Protein AF-A0A967HJX0-F1 (afdb_monomer_lite)

pLDDT: mean 85.13, std 12.19, range [35.5, 96.75]

Structure (mmCIF, N/CA/C/O backbone):
data_AF-A0A967HJX0-F1
#
_entry.id   AF-A0A967HJX0-F1
#
loop_
_atom_site.group_PDB
_atom_site.id
_atom_site.type_symbol
_atom_site.label_atom_id
_atom_site.label_alt_id
_atom_site.label_comp_id
_atom_site.label_asym_id
_atom_site.label_entity_id
_atom_site.label_seq_id
_atom_site.pdbx_PDB_ins_code
_atom_site.Cartn_x
_atom_site.Cartn_y
_atom_site.Cartn_z
_atom_site.occupancy
_atom_site.B_iso_or_equiv
_atom_site.auth_seq_id
_atom_site.auth_comp_id
_atom_site.auth_asym_id
_atom_site.auth_atom_id
_atom_site.pdbx_PDB_model_num
ATOM 1 N N . GLY A 1 1 ? 16.296 11.466 -28.458 1.00 35.50 1 GLY A N 1
ATOM 2 C CA . GLY A 1 1 ? 16.431 11.699 -27.010 1.00 35.50 1 GLY A CA 1
ATOM 3 C C . GLY A 1 1 ? 15.286 10.998 -26.325 1.00 35.50 1 GLY A C 1
ATOM 4 O O . GLY A 1 1 ? 14.158 11.209 -26.748 1.00 35.50 1 GLY A O 1
ATOM 5 N N . TYR A 1 2 ? 15.564 10.118 -25.364 1.00 41.09 2 TYR A N 1
ATOM 6 C CA . TYR A 1 2 ? 14.515 9.464 -24.582 1.00 41.09 2 TYR A CA 1
ATOM 7 C C . TYR A 1 2 ? 13.893 10.507 -23.655 1.00 41.09 2 TYR A C 1
ATOM 9 O O . TYR A 1 2 ? 14.570 11.042 -22.780 1.00 41.09 2 TYR A O 1
ATOM 17 N N . ALA A 1 3 ? 12.630 10.850 -23.897 1.00 43.56 3 ALA A N 1
ATOM 18 C CA . ALA A 1 3 ? 11.874 11.698 -22.994 1.00 43.56 3 ALA A CA 1
ATOM 19 C C . ALA A 1 3 ? 11.631 10.905 -21.705 1.00 43.56 3 ALA A C 1
ATOM 21 O O . ALA A 1 3 ? 10.819 9.982 -21.676 1.00 43.56 3 ALA A O 1
ATOM 22 N N . VAL A 1 4 ? 12.369 11.244 -20.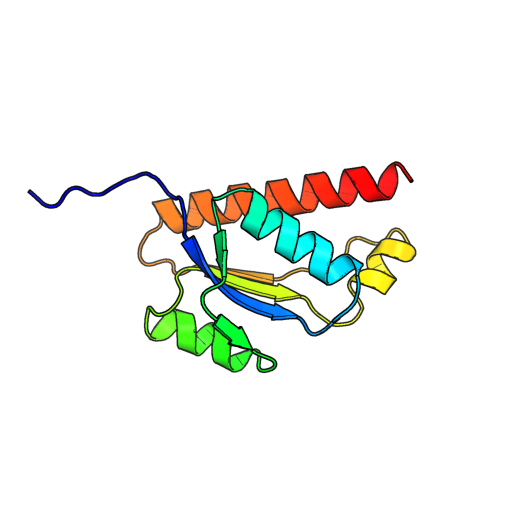649 1.00 47.16 4 VAL A N 1
ATOM 23 C CA . VAL A 1 4 ? 12.024 10.840 -19.287 1.00 47.16 4 VAL A CA 1
ATOM 24 C C . VAL A 1 4 ? 10.768 11.629 -18.949 1.00 47.16 4 VAL A C 1
ATOM 26 O O . VAL A 1 4 ? 10.840 12.807 -18.612 1.00 47.16 4 VAL A O 1
ATOM 29 N N . ASN A 1 5 ? 9.605 11.014 -19.147 1.00 45.53 5 ASN A N 1
ATOM 30 C CA . ASN A 1 5 ? 8.343 11.597 -18.728 1.00 45.53 5 ASN A CA 1
ATOM 31 C C . ASN A 1 5 ? 8.349 11.578 -17.191 1.00 45.53 5 ASN A C 1
ATOM 33 O O . ASN A 1 5 ? 8.015 10.574 -16.572 1.00 45.53 5 ASN A O 1
ATOM 37 N N . THR A 1 6 ? 8.827 12.659 -16.573 1.00 53.28 6 THR A N 1
ATOM 38 C CA . THR A 1 6 ? 8.956 12.852 -15.115 1.00 53.28 6 THR A CA 1
ATOM 39 C C . THR A 1 6 ? 7.615 13.052 -14.409 1.00 53.28 6 THR A C 1
ATOM 41 O O . THR A 1 6 ? 7.569 13.365 -13.221 1.00 53.28 6 THR A O 1
ATOM 44 N N . ASP A 1 7 ? 6.514 12.843 -15.121 1.00 56.84 7 ASP A N 1
ATOM 45 C CA . ASP A 1 7 ? 5.180 12.806 -14.561 1.00 56.84 7 ASP A CA 1
ATOM 46 C C . ASP A 1 7 ? 4.956 11.428 -13.925 1.00 56.84 7 ASP A C 1
ATOM 48 O O . ASP A 1 7 ? 4.608 10.457 -14.600 1.00 56.84 7 ASP A O 1
ATOM 52 N N . VAL A 1 8 ? 5.210 11.329 -12.615 1.00 65.38 8 VAL A N 1
ATOM 53 C CA . VAL A 1 8 ? 4.915 10.135 -11.808 1.00 65.38 8 VAL A CA 1
ATOM 54 C C . VAL A 1 8 ? 3.399 10.045 -11.635 1.00 65.38 8 VAL A C 1
ATOM 56 O O . VAL A 1 8 ? 2.853 10.352 -10.586 1.00 65.38 8 VAL A O 1
ATOM 59 N N . ARG A 1 9 ? 2.700 9.695 -12.709 1.00 72.31 9 ARG A N 1
ATOM 60 C CA . ARG A 1 9 ? 1.264 9.413 -12.756 1.00 72.31 9 ARG A CA 1
ATOM 61 C C . ARG A 1 9 ? 1.086 8.011 -13.322 1.00 72.31 9 ARG A C 1
ATOM 63 O O . ARG A 1 9 ? 1.891 7.574 -14.142 1.00 72.31 9 ARG A O 1
ATOM 70 N N . ASN A 1 10 ? 0.019 7.320 -12.933 1.00 81.75 10 ASN A N 1
ATOM 71 C CA . ASN A 1 10 ? -0.252 5.941 -13.361 1.00 81.75 10 ASN A CA 1
ATOM 72 C C . ASN A 1 10 ? 0.842 4.922 -12.983 1.00 81.75 10 ASN A C 1
ATOM 74 O O . ASN A 1 10 ? 1.135 4.013 -13.765 1.00 81.75 10 ASN A O 1
ATOM 78 N N . VAL A 1 11 ? 1.431 5.046 -11.792 1.00 88.31 11 VAL A N 1
ATOM 79 C CA . VAL A 1 11 ? 2.363 4.058 -11.237 1.00 88.31 11 VAL A CA 1
ATOM 80 C C . VAL A 1 11 ? 1.678 2.693 -11.224 1.00 88.31 11 VAL A C 1
ATOM 82 O O . VAL A 1 11 ? 0.667 2.496 -10.544 1.00 88.31 11 VAL A O 1
ATOM 85 N N . ALA A 1 12 ? 2.205 1.757 -12.015 1.00 92.12 12 ALA A N 1
ATOM 86 C CA . ALA A 1 12 ? 1.704 0.392 -12.071 1.00 92.12 12 ALA A CA 1
ATOM 87 C C . ALA A 1 12 ? 1.842 -0.239 -10.683 1.00 92.12 12 ALA A C 1
ATOM 89 O O . ALA A 1 12 ? 2.943 -0.303 -10.139 1.00 92.12 12 ALA A O 1
ATOM 90 N N . THR A 1 13 ? 0.717 -0.626 -10.091 1.00 94.06 13 THR A N 1
ATOM 91 C CA . THR A 1 13 ? 0.639 -1.054 -8.695 1.00 94.06 13 THR A CA 1
ATOM 92 C C . THR A 1 13 ? 0.076 -2.466 -8.604 1.00 94.06 13 THR A C 1
ATOM 94 O O . THR A 1 13 ? -1.003 -2.733 -9.139 1.00 94.06 13 THR A O 1
ATOM 97 N N . ALA A 1 14 ? 0.788 -3.369 -7.938 1.00 96.31 14 ALA A N 1
ATOM 98 C CA . ALA A 1 14 ? 0.254 -4.659 -7.517 1.00 96.31 14 ALA A CA 1
ATOM 99 C C . ALA A 1 14 ? -0.449 -4.509 -6.160 1.00 96.31 14 ALA A C 1
ATOM 101 O O . ALA A 1 14 ? -0.014 -3.724 -5.322 1.00 96.31 14 ALA A O 1
ATOM 102 N N . LEU A 1 15 ? -1.547 -5.224 -5.944 1.00 96.56 15 LEU A N 1
ATOM 103 C CA . LEU A 1 15 ? -2.358 -5.114 -4.734 1.00 96.56 15 LEU A CA 1
ATOM 104 C C . LEU A 1 15 ? -2.653 -6.494 -4.151 1.00 96.56 15 LEU A C 1
ATOM 106 O O . LEU A 1 15 ? -3.152 -7.365 -4.863 1.00 96.56 15 LEU A O 1
ATOM 110 N N . VAL A 1 16 ? -2.430 -6.638 -2.847 1.00 96.75 16 VAL A N 1
ATOM 111 C CA . VAL A 1 16 ? -2.972 -7.726 -2.026 1.00 96.75 16 VAL A CA 1
ATOM 112 C C . VAL A 1 16 ? -3.795 -7.112 -0.903 1.00 96.75 16 VAL A C 1
ATOM 114 O O . VAL A 1 16 ? -3.288 -6.313 -0.115 1.00 96.75 16 VAL A O 1
ATOM 117 N N . ASP A 1 17 ? -5.068 -7.489 -0.834 1.00 95.50 17 ASP A N 1
ATOM 118 C CA . ASP A 1 17 ? -5.986 -7.089 0.232 1.00 95.50 17 ASP A CA 1
A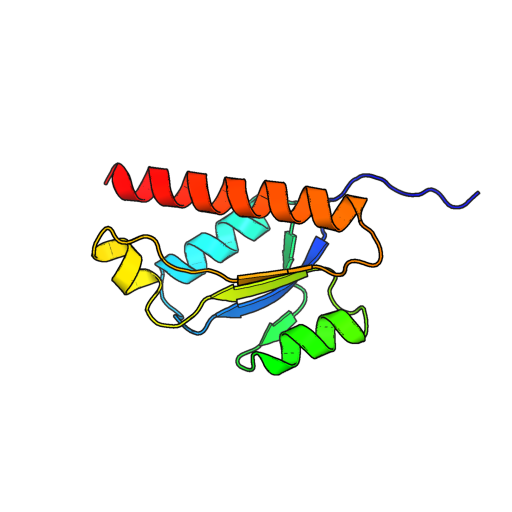TOM 119 C C . ASP A 1 17 ? -6.439 -8.330 1.008 1.00 95.50 17 ASP A C 1
ATOM 121 O O . ASP A 1 17 ? -7.295 -9.092 0.553 1.00 95.50 17 ASP A O 1
ATOM 125 N N . HIS A 1 18 ? -5.836 -8.543 2.179 1.00 94.38 18 HIS A N 1
ATOM 126 C CA . HIS A 1 18 ? -6.207 -9.630 3.084 1.00 94.38 18 HIS A CA 1
ATOM 127 C C . HIS A 1 18 ? -7.353 -9.270 4.027 1.00 94.38 18 HIS A C 1
ATOM 129 O O . HIS A 1 18 ? -7.957 -10.178 4.597 1.00 94.38 18 HIS A O 1
ATOM 135 N N . ASP A 1 19 ? -7.652 -7.985 4.209 1.00 93.88 19 ASP A N 1
ATOM 136 C CA . ASP A 1 19 ? -8.736 -7.545 5.085 1.00 93.88 19 ASP A CA 1
ATOM 137 C C . ASP A 1 19 ? -10.093 -7.746 4.401 1.00 93.88 19 ASP A C 1
ATOM 139 O O . ASP A 1 19 ? -11.032 -8.260 5.006 1.00 93.88 19 ASP A O 1
ATOM 143 N N . ARG A 1 20 ? -10.165 -7.438 3.097 1.00 91.69 20 ARG A N 1
ATOM 144 C CA . ARG A 1 20 ? -11.345 -7.624 2.229 1.00 91.69 20 ARG A CA 1
ATOM 145 C C . ARG A 1 20 ? -12.620 -6.948 2.751 1.00 91.69 20 ARG A C 1
ATOM 147 O O . ARG A 1 20 ? -13.730 -7.368 2.396 1.00 91.69 20 ARG A O 1
ATOM 154 N N . THR A 1 21 ? -12.468 -5.897 3.544 1.00 93.50 21 THR A N 1
ATOM 155 C CA . THR A 1 21 ? -13.539 -5.119 4.172 1.00 93.50 21 THR A CA 1
ATOM 156 C C . THR A 1 21 ? -13.970 -3.945 3.291 1.00 93.50 21 THR A C 1
ATOM 158 O O . THR A 1 21 ? -13.523 -3.798 2.151 1.00 93.50 21 THR A O 1
ATOM 161 N N . VAL A 1 22 ? -14.909 -3.127 3.772 1.00 91.50 22 VAL A N 1
ATOM 162 C CA . VAL A 1 22 ? -15.286 -1.887 3.074 1.00 91.50 22 VAL A CA 1
ATOM 163 C C . VAL A 1 22 ? -14.174 -0.854 3.240 1.00 91.50 22 VAL A C 1
ATOM 165 O O . VAL A 1 22 ? -13.807 -0.182 2.281 1.00 91.50 22 VAL A O 1
ATOM 168 N N . GLU A 1 23 ? -13.578 -0.798 4.424 1.00 90.88 23 GLU A N 1
ATOM 169 C CA . GLU A 1 23 ? -12.510 0.113 4.812 1.00 90.88 23 GLU A CA 1
ATOM 170 C C . GLU A 1 23 ? -11.244 -0.131 3.979 1.00 90.88 23 GLU A C 1
ATOM 172 O O . GLU A 1 23 ? -10.645 0.820 3.470 1.00 90.88 23 GLU A O 1
ATOM 177 N N . SER A 1 24 ? -10.854 -1.396 3.768 1.00 92.19 24 SER A N 1
ATOM 178 C CA . SER A 1 24 ? -9.708 -1.729 2.910 1.00 92.19 24 SER A CA 1
ATOM 179 C C . SER A 1 24 ? -9.943 -1.323 1.454 1.00 92.19 24 SER A C 1
ATOM 181 O O . SER A 1 24 ? -9.035 -0.823 0.786 1.00 92.19 24 SER A O 1
ATOM 183 N N . ARG A 1 25 ? -11.178 -1.467 0.960 1.00 92.44 25 ARG A N 1
ATOM 184 C CA . ARG A 1 25 ? -11.562 -1.039 -0.392 1.00 92.44 25 ARG A CA 1
ATOM 185 C C . ARG A 1 25 ? -11.563 0.476 -0.531 1.00 92.44 25 ARG A C 1
ATOM 187 O O . ARG A 1 25 ? -11.060 0.966 -1.535 1.00 92.44 25 ARG A O 1
ATOM 194 N N . GLU A 1 26 ? -12.040 1.214 0.471 1.00 91.12 26 GLU A N 1
ATOM 195 C CA . GLU A 1 26 ? -11.977 2.681 0.471 1.00 91.12 26 GLU A CA 1
ATOM 196 C C . GLU A 1 26 ? -10.531 3.187 0.378 1.00 91.12 26 GLU A C 1
ATOM 198 O O . GLU A 1 26 ? -10.258 4.138 -0.358 1.00 91.12 26 GLU A O 1
ATOM 203 N N . LEU A 1 27 ? -9.586 2.529 1.062 1.00 89.56 27 LEU A N 1
ATOM 204 C CA . LEU A 1 27 ? -8.162 2.841 0.926 1.00 89.56 27 LEU A CA 1
ATOM 205 C C . LEU A 1 27 ? -7.679 2.628 -0.516 1.00 89.56 27 LEU A C 1
ATOM 207 O O . LEU A 1 27 ? -7.041 3.509 -1.094 1.00 89.56 27 LEU A O 1
ATOM 211 N N . VAL A 1 28 ? -7.998 1.483 -1.121 1.00 92.00 28 VAL A N 1
ATOM 212 C CA . VAL A 1 28 ? -7.626 1.175 -2.514 1.00 92.00 28 VAL A CA 1
ATOM 213 C C . VAL A 1 28 ? -8.241 2.179 -3.494 1.00 92.00 28 VAL A C 1
ATOM 215 O O . VAL A 1 28 ? -7.574 2.636 -4.430 1.00 92.00 28 VAL A O 1
ATOM 218 N N . ASP A 1 29 ? -9.494 2.558 -3.273 1.00 91.69 29 ASP A N 1
ATOM 219 C CA . ASP A 1 29 ? -10.194 3.542 -4.089 1.00 91.69 29 ASP A CA 1
ATOM 220 C C . ASP A 1 29 ? -9.548 4.924 -3.954 1.00 91.69 29 ASP A C 1
ATOM 222 O O . ASP A 1 29 ? -9.315 5.580 -4.965 1.00 91.69 29 ASP A O 1
ATOM 226 N N . ALA A 1 30 ? -9.137 5.339 -2.752 1.00 89.06 30 ALA A N 1
ATOM 227 C CA . ALA A 1 30 ? -8.387 6.581 -2.557 1.00 89.06 30 ALA A CA 1
ATOM 228 C C . ALA A 1 30 ? -7.040 6.570 -3.309 1.00 89.06 30 ALA A C 1
ATOM 230 O O . ALA A 1 30 ? -6.674 7.559 -3.953 1.00 89.06 30 ALA A O 1
ATOM 231 N N . PHE A 1 31 ? -6.330 5.435 -3.304 1.00 87.81 31 PHE A N 1
ATOM 232 C CA . PHE A 1 31 ? -5.098 5.261 -4.081 1.00 87.81 31 PHE A CA 1
ATOM 233 C C . PHE A 1 31 ? -5.334 5.422 -5.585 1.00 87.81 31 PHE A C 1
ATOM 235 O O . PHE A 1 31 ? -4.597 6.156 -6.248 1.00 87.81 31 PHE A O 1
ATOM 242 N N . THR A 1 32 ? -6.367 4.782 -6.129 1.00 87.94 32 THR A N 1
ATOM 243 C CA . THR A 1 32 ? -6.646 4.819 -7.574 1.00 87.94 32 THR A CA 1
ATOM 244 C C . THR A 1 32 ? -7.285 6.131 -8.038 1.00 87.94 32 THR A C 1
ATOM 246 O O . THR A 1 32 ? -6.913 6.650 -9.091 1.00 87.94 32 THR A O 1
ATOM 249 N N . ALA A 1 33 ? -8.173 6.726 -7.238 1.00 86.88 33 ALA A N 1
ATOM 250 C CA . ALA A 1 33 ? -8.832 7.999 -7.535 1.00 86.88 33 ALA A CA 1
ATOM 251 C C . ALA A 1 33 ? -7.849 9.176 -7.588 1.00 86.88 33 ALA A C 1
ATOM 253 O O . ALA A 1 33 ? -8.088 10.156 -8.292 1.00 86.88 33 ALA A O 1
ATOM 254 N N . SER A 1 34 ? -6.716 9.067 -6.889 1.00 79.56 34 SER A N 1
ATOM 255 C CA . SER A 1 34 ? -5.655 10.074 -6.915 1.00 79.56 34 SER A CA 1
ATOM 256 C C . SER A 1 34 ? -4.990 10.240 -8.295 1.00 79.56 34 SER A C 1
ATOM 258 O O . SER A 1 34 ? -4.332 11.248 -8.545 1.00 79.56 34 SER A O 1
ATOM 260 N N . GLY A 1 35 ? -5.126 9.251 -9.194 1.00 82.88 35 GLY A N 1
ATOM 261 C CA . GLY A 1 35 ? -4.470 9.222 -10.509 1.00 82.88 35 GLY A CA 1
ATOM 262 C C . GLY A 1 35 ? -2.962 8.929 -10.463 1.00 82.88 35 GLY A C 1
ATOM 263 O O . GLY A 1 35 ? -2.321 8.766 -11.507 1.00 82.88 35 GLY A O 1
ATOM 264 N N . TYR A 1 36 ? -2.381 8.825 -9.265 1.00 84.06 36 TYR A N 1
ATOM 265 C CA . TYR A 1 36 ? -0.975 8.480 -9.074 1.00 84.06 36 TYR A CA 1
ATOM 266 C C . TYR A 1 36 ? -0.735 6.984 -9.201 1.00 84.06 36 TYR A C 1
ATOM 268 O O . TYR A 1 36 ? 0.263 6.586 -9.794 1.00 84.06 36 TYR A O 1
ATOM 276 N N . PHE A 1 37 ? -1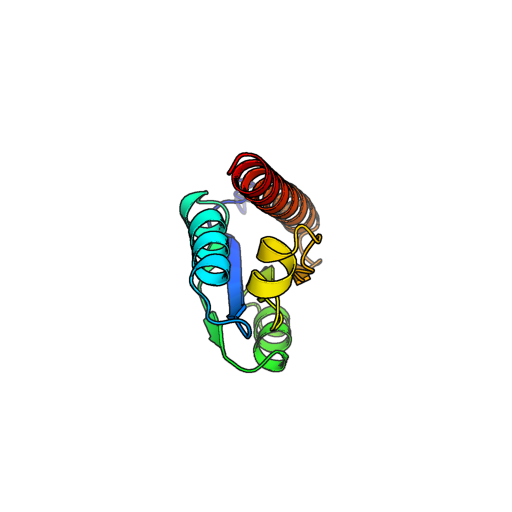.666 6.165 -8.718 1.00 90.06 37 PHE A N 1
ATOM 277 C CA . PHE A 1 37 ? -1.550 4.714 -8.719 1.00 90.06 37 PHE A CA 1
ATOM 278 C C . PHE A 1 37 ? -2.575 4.089 -9.655 1.00 90.06 37 PHE A C 1
ATOM 280 O O . PHE A 1 37 ? -3.747 4.463 -9.676 1.00 90.06 37 PHE A O 1
ATOM 287 N N . ARG A 1 38 ? -2.131 3.096 -10.420 1.00 92.25 38 ARG A N 1
ATOM 288 C CA . ARG A 1 38 ? -2.985 2.279 -11.276 1.00 92.25 38 ARG A CA 1
ATOM 289 C C . ARG A 1 38 ? -2.796 0.823 -10.896 1.00 92.25 38 ARG A C 1
ATOM 291 O O . ARG A 1 38 ? -1.725 0.269 -11.130 1.00 92.25 38 ARG A O 1
ATOM 298 N N . VAL A 1 39 ? -3.834 0.203 -10.344 1.00 94.38 39 VAL A N 1
ATOM 299 C CA . VAL A 1 39 ? -3.787 -1.220 -9.995 1.00 94.38 39 VAL A CA 1
ATOM 300 C C . VAL A 1 39 ? -3.762 -2.051 -11.277 1.00 94.38 39 VAL A C 1
ATOM 302 O O . VAL A 1 39 ? -4.728 -2.035 -12.038 1.00 94.38 39 VAL A O 1
ATOM 305 N N . VAL A 1 40 ? -2.650 -2.743 -11.519 1.00 94.69 40 VAL A N 1
ATOM 306 C CA . VAL A 1 40 ? -2.440 -3.614 -12.693 1.00 94.69 40 VAL A CA 1
ATOM 307 C C . VAL A 1 40 ? -2.555 -5.094 -12.343 1.00 94.69 40 VAL A C 1
ATOM 309 O O . VAL A 1 40 ? -2.909 -5.895 -13.201 1.00 94.69 40 VAL A O 1
ATOM 312 N N . LEU A 1 41 ? -2.319 -5.439 -11.075 1.00 95.12 41 LEU A N 1
ATOM 313 C CA . LEU A 1 41 ? -2.417 -6.792 -10.544 1.00 95.12 41 LEU A CA 1
ATOM 314 C C . LEU A 1 41 ? -3.171 -6.754 -9.216 1.00 95.12 41 LEU A C 1
ATOM 316 O O . LEU A 1 41 ? -2.872 -5.928 -8.354 1.00 95.12 41 LEU A O 1
ATOM 320 N N . ARG A 1 42 ? -4.138 -7.657 -9.052 1.00 95.38 42 ARG A N 1
ATOM 321 C CA . ARG A 1 42 ? -4.755 -7.978 -7.762 1.00 95.38 42 ARG A CA 1
ATOM 322 C C . ARG A 1 42 ? -4.494 -9.448 -7.481 1.00 95.38 42 ARG A C 1
ATOM 324 O O . ARG A 1 42 ? -4.814 -10.274 -8.331 1.00 95.38 42 ARG A O 1
ATOM 331 N N . SER A 1 43 ? -3.923 -9.747 -6.324 1.00 93.94 43 SER A N 1
ATOM 332 C CA . SER A 1 43 ? -3.656 -11.112 -5.886 1.00 93.94 43 SER A CA 1
ATOM 333 C C . SER A 1 43 ? -4.093 -11.319 -4.439 1.00 93.94 43 SER A C 1
ATOM 335 O O . SER A 1 43 ? -4.294 -10.367 -3.687 1.00 93.94 43 SER A O 1
ATOM 337 N N . ASP A 1 44 ? -4.228 -12.585 -4.070 1.00 92.88 44 ASP A N 1
ATOM 338 C CA . ASP A 1 44 ? -4.415 -13.045 -2.701 1.00 92.88 44 ASP A CA 1
ATOM 339 C C . ASP A 1 44 ? -3.107 -13.569 -2.077 1.00 92.88 44 ASP A C 1
ATOM 341 O O . ASP A 1 44 ? -3.097 -13.903 -0.894 1.00 92.88 44 ASP A O 1
ATOM 345 N N . ASP A 1 45 ? -2.013 -13.654 -2.845 1.00 94.06 45 ASP A N 1
ATOM 346 C CA . ASP A 1 45 ? -0.703 -14.129 -2.386 1.00 94.06 45 ASP A CA 1
ATOM 347 C C . ASP A 1 45 ? 0.309 -12.965 -2.321 1.00 94.06 45 ASP A C 1
ATOM 349 O O . ASP A 1 45 ? 0.669 -12.404 -3.359 1.00 94.06 45 ASP A O 1
ATOM 353 N N . PRO A 1 46 ? 0.833 -12.605 -1.132 1.00 91.69 46 PRO A N 1
ATOM 354 C CA . PRO A 1 46 ? 1.896 -11.608 -0.986 1.00 91.69 46 PRO A CA 1
ATOM 355 C C . PRO A 1 46 ? 3.143 -11.886 -1.829 1.00 91.69 46 PRO A C 1
ATOM 357 O O . PRO A 1 46 ? 3.832 -10.947 -2.228 1.00 91.69 46 PRO A O 1
ATOM 360 N N . ALA A 1 47 ? 3.446 -13.151 -2.136 1.00 94.56 47 ALA A N 1
ATOM 361 C CA . ALA A 1 47 ? 4.580 -13.497 -2.987 1.00 94.56 47 ALA A CA 1
ATOM 362 C C . ALA A 1 47 ? 4.408 -12.994 -4.433 1.00 94.56 47 ALA A C 1
ATOM 364 O O . ALA A 1 47 ? 5.407 -12.778 -5.126 1.00 94.56 47 ALA A O 1
ATOM 365 N N . ASP A 1 48 ? 3.172 -12.761 -4.886 1.00 94.75 48 ASP A N 1
ATOM 366 C CA . ASP A 1 48 ? 2.897 -12.163 -6.195 1.00 94.75 48 ASP A CA 1
ATOM 367 C C . ASP A 1 48 ? 3.327 -10.694 -6.248 1.00 94.75 48 ASP A C 1
ATOM 369 O O . ASP A 1 48 ? 3.727 -10.220 -7.307 1.00 94.75 48 ASP A O 1
ATOM 373 N N . LEU A 1 49 ? 3.303 -9.980 -5.116 1.00 94.31 49 LEU A N 1
ATOM 374 C CA . LEU A 1 49 ? 3.737 -8.583 -5.052 1.00 94.31 49 LEU A CA 1
ATOM 375 C C . LEU A 1 49 ? 5.224 -8.445 -5.373 1.00 94.31 49 LEU A C 1
ATOM 377 O O . LEU A 1 49 ? 5.602 -7.617 -6.198 1.00 94.31 49 LEU A O 1
ATOM 381 N N . GLY A 1 50 ? 6.055 -9.281 -4.743 1.00 92.56 50 GLY A N 1
ATOM 382 C CA . GLY A 1 50 ? 7.494 -9.320 -5.007 1.00 92.56 50 GLY A CA 1
ATOM 383 C C . GLY A 1 50 ? 7.782 -9.712 -6.454 1.00 92.56 50 GLY A C 1
ATOM 384 O O . GLY A 1 50 ? 8.495 -8.999 -7.147 1.00 92.56 50 GLY A O 1
ATOM 385 N N . ARG A 1 51 ? 7.130 -10.772 -6.952 1.00 94.38 51 ARG A N 1
ATOM 386 C CA . ARG A 1 51 ? 7.292 -11.217 -8.346 1.00 94.38 51 ARG A CA 1
ATOM 387 C C . ARG A 1 51 ? 6.891 -10.148 -9.363 1.00 94.38 51 ARG A C 1
ATOM 389 O O . ARG A 1 51 ? 7.593 -9.968 -10.352 1.00 94.38 51 ARG A O 1
ATOM 396 N N . ALA A 1 52 ? 5.809 -9.411 -9.113 1.00 94.31 52 ALA A N 1
ATOM 397 C CA . ALA A 1 52 ? 5.376 -8.326 -9.988 1.00 94.31 52 ALA A CA 1
ATOM 398 C C . ALA A 1 52 ? 6.390 -7.172 -10.039 1.00 94.31 52 ALA A C 1
ATOM 400 O O . ALA A 1 52 ? 6.586 -6.587 -11.105 1.00 94.31 52 ALA A O 1
ATOM 401 N N . LEU A 1 53 ? 7.043 -6.860 -8.914 1.00 91.50 53 LEU A N 1
ATOM 402 C CA . LEU A 1 53 ? 8.130 -5.878 -8.864 1.00 91.50 53 LEU A CA 1
ATOM 403 C C . LEU A 1 53 ? 9.381 -6.399 -9.582 1.00 91.50 53 LEU A C 1
ATOM 405 O O . LEU A 1 53 ? 9.910 -5.721 -10.457 1.00 91.50 53 LEU A O 1
ATOM 409 N N . ASP A 1 54 ? 9.808 -7.624 -9.271 1.00 91.69 54 ASP A N 1
ATOM 410 C CA . ASP A 1 54 ? 11.015 -8.243 -9.833 1.00 91.69 54 ASP A CA 1
ATOM 411 C C . ASP A 1 54 ? 10.941 -8.393 -11.361 1.00 91.69 54 ASP A C 1
ATOM 413 O O . ASP A 1 54 ? 11.944 -8.247 -12.061 1.00 91.69 54 ASP A O 1
ATOM 417 N N . HIS A 1 55 ? 9.751 -8.678 -11.896 1.00 92.06 55 HIS A N 1
ATOM 418 C CA . HIS A 1 55 ? 9.515 -8.814 -13.336 1.00 92.06 55 HIS A CA 1
ATOM 419 C C . HIS A 1 55 ? 9.195 -7.481 -14.035 1.00 92.06 55 HIS A C 1
ATOM 421 O O . HIS A 1 55 ? 9.054 -7.451 -15.259 1.00 92.06 55 HIS A O 1
ATOM 427 N N . GLY A 1 56 ? 9.070 -6.378 -13.287 1.00 88.88 56 GLY A N 1
ATOM 428 C CA . GLY A 1 56 ? 8.710 -5.064 -13.824 1.00 88.88 56 GLY A CA 1
ATOM 429 C C . GLY A 1 56 ? 7.258 -4.950 -14.308 1.00 88.88 56 GLY A C 1
ATOM 430 O O . GLY A 1 56 ? 6.927 -4.028 -15.054 1.00 88.88 56 GLY A O 1
ATOM 431 N N . GLU A 1 57 ? 6.381 -5.871 -13.900 1.00 91.81 57 GLU A N 1
ATOM 432 C CA . GLU A 1 57 ? 4.937 -5.797 -14.158 1.00 91.81 57 GLU A CA 1
ATOM 433 C C . GLU A 1 57 ? 4.289 -4.670 -13.341 1.00 91.81 57 GLU A C 1
ATOM 435 O O . GLU A 1 57 ? 3.362 -3.998 -13.803 1.00 91.81 57 GLU A O 1
ATOM 440 N N . ALA A 1 58 ? 4.811 -4.435 -12.136 1.00 92.50 58 ALA A N 1
ATOM 441 C CA . ALA A 1 58 ? 4.457 -3.326 -11.270 1.00 92.50 58 ALA A CA 1
ATOM 442 C C . ALA A 1 58 ? 5.713 -2.569 -10.823 1.00 92.50 58 ALA A C 1
ATOM 444 O O . ALA A 1 58 ? 6.804 -3.119 -10.746 1.00 92.50 58 ALA A O 1
ATOM 445 N N . VAL A 1 59 ? 5.540 -1.288 -10.511 1.00 90.81 59 VAL A N 1
ATOM 446 C CA . VAL A 1 59 ? 6.581 -0.412 -9.950 1.00 90.81 59 VAL A CA 1
ATOM 447 C C . VAL A 1 59 ? 6.341 -0.183 -8.459 1.00 90.81 59 VAL A C 1
ATOM 449 O O . VAL A 1 59 ? 7.272 0.099 -7.714 1.00 90.81 59 VAL A O 1
ATOM 452 N N . ALA A 1 60 ? 5.095 -0.319 -8.007 1.00 92.56 60 ALA A N 1
ATOM 453 C CA . ALA A 1 60 ? 4.723 -0.302 -6.602 1.00 92.56 60 ALA A CA 1
ATOM 454 C C . ALA A 1 60 ? 3.907 -1.550 -6.256 1.00 92.56 60 ALA A C 1
ATOM 456 O O . ALA A 1 60 ? 3.230 -2.119 -7.109 1.00 92.56 60 ALA A O 1
ATOM 457 N N . ALA A 1 61 ? 3.928 -1.955 -4.996 1.00 94.44 61 ALA A N 1
ATOM 458 C CA . ALA A 1 61 ? 3.062 -2.997 -4.487 1.00 94.44 61 ALA A CA 1
ATOM 459 C C . ALA A 1 61 ? 2.484 -2.594 -3.132 1.00 94.44 61 ALA A C 1
ATOM 461 O O . ALA A 1 61 ? 3.219 -2.187 -2.235 1.00 94.44 61 ALA A O 1
ATOM 462 N N . LEU A 1 62 ? 1.166 -2.691 -3.002 1.00 94.44 62 LEU A N 1
ATOM 463 C CA . LEU A 1 62 ? 0.413 -2.349 -1.806 1.00 94.44 62 LEU A CA 1
ATOM 464 C C . LEU A 1 62 ? -0.120 -3.630 -1.166 1.00 94.44 62 LEU A C 1
ATOM 466 O O . LEU A 1 62 ? -0.811 -4.412 -1.819 1.00 94.44 62 LEU A O 1
ATOM 470 N N . GLN A 1 63 ? 0.174 -3.822 0.114 1.00 95.38 63 GLN A N 1
ATOM 471 C CA . GLN A 1 63 ? -0.359 -4.916 0.911 1.00 95.38 63 GLN A CA 1
ATOM 472 C C . GLN A 1 63 ? -1.161 -4.362 2.085 1.00 95.38 63 GLN A C 1
ATOM 474 O O . GLN A 1 63 ? -0.639 -3.605 2.910 1.00 95.38 63 GLN A O 1
ATOM 479 N N . ILE A 1 64 ? -2.422 -4.781 2.167 1.00 94.44 64 ILE A N 1
ATOM 480 C CA . ILE A 1 64 ? -3.325 -4.480 3.276 1.00 94.44 64 ILE A CA 1
ATOM 481 C C . ILE A 1 64 ? -3.471 -5.763 4.108 1.00 94.44 64 ILE A C 1
ATOM 483 O O . ILE A 1 64 ? -4.004 -6.754 3.598 1.00 94.44 64 ILE A O 1
ATOM 487 N N . PRO A 1 65 ? -2.953 -5.800 5.348 1.00 92.00 65 PRO A N 1
ATOM 488 C CA . PRO A 1 65 ? -3.059 -6.971 6.207 1.00 92.00 65 PRO A CA 1
ATOM 489 C C . PRO A 1 65 ? -4.484 -7.140 6.742 1.00 92.00 65 PRO A C 1
ATOM 491 O O . PRO A 1 65 ? -5.249 -6.184 6.837 1.00 92.00 65 PRO A O 1
ATOM 494 N N . SER A 1 66 ? -4.817 -8.362 7.154 1.00 92.19 66 SER A N 1
ATOM 495 C CA . SER A 1 66 ? -6.050 -8.631 7.895 1.00 92.19 66 SER A CA 1
ATOM 496 C C . SER A 1 66 ? -6.069 -7.878 9.226 1.00 92.19 66 SER A C 1
ATOM 498 O O . SER A 1 66 ? -5.054 -7.853 9.924 1.00 92.19 66 SER A O 1
ATOM 500 N N . GLY A 1 67 ? -7.228 -7.359 9.616 1.00 90.12 67 GLY A N 1
ATOM 501 C CA . GLY A 1 67 ? -7.402 -6.562 10.829 1.00 90.12 67 GLY A CA 1
ATOM 502 C C . GLY A 1 67 ? -7.277 -5.057 10.594 1.00 90.12 67 GLY A C 1
ATOM 503 O O . GLY A 1 67 ? -7.406 -4.303 11.553 1.00 90.12 67 GLY A O 1
ATOM 504 N N . TYR A 1 68 ? -7.081 -4.615 9.347 1.00 90.94 68 TYR A N 1
ATOM 505 C CA . TYR A 1 68 ? -7.012 -3.199 8.983 1.00 90.94 68 TYR A CA 1
ATOM 506 C C . TYR A 1 68 ? -8.271 -2.440 9.431 1.00 90.94 68 TYR A C 1
ATOM 508 O O . TYR A 1 68 ? -8.161 -1.459 10.168 1.00 90.94 68 TYR A O 1
ATOM 516 N N . ALA A 1 69 ? -9.464 -2.924 9.069 1.00 90.44 69 ALA A N 1
ATOM 517 C CA . ALA A 1 69 ? -10.722 -2.326 9.515 1.00 90.44 69 ALA A CA 1
ATOM 518 C C . ALA A 1 69 ? -10.880 -2.374 11.040 1.00 90.44 69 ALA A C 1
ATOM 520 O O . ALA A 1 69 ? -11.228 -1.374 11.658 1.00 90.44 69 ALA A O 1
ATOM 521 N N . ALA A 1 70 ? -10.558 -3.508 11.666 1.00 90.62 70 ALA A N 1
ATOM 522 C CA . ALA A 1 70 ? -10.696 -3.672 13.113 1.00 90.62 70 ALA A CA 1
ATOM 523 C C . ALA A 1 70 ? -9.764 -2.740 13.911 1.00 90.62 70 ALA A C 1
ATOM 525 O O . ALA A 1 70 ? -10.105 -2.304 15.013 1.00 90.62 70 ALA A O 1
ATOM 526 N N . ASP A 1 71 ? -8.576 -2.444 13.382 1.00 89.44 71 ASP A N 1
ATOM 527 C CA . ASP A 1 71 ? -7.662 -1.459 13.955 1.00 89.44 71 ASP A CA 1
ATOM 528 C C . ASP A 1 71 ? -8.199 -0.037 13.786 1.00 89.44 71 ASP A C 1
ATOM 530 O O . ASP A 1 71 ? -8.192 0.716 14.761 1.00 89.44 71 ASP A O 1
ATOM 534 N N . LEU A 1 72 ? -8.734 0.300 12.609 1.00 86.44 72 LEU A N 1
ATOM 535 C CA . LEU A 1 72 ? -9.387 1.590 12.369 1.00 86.44 72 LEU A CA 1
ATOM 536 C C . LEU A 1 72 ? -10.573 1.829 13.307 1.00 86.44 72 LEU A C 1
ATOM 538 O O . LEU A 1 72 ? -10.631 2.868 13.961 1.00 86.44 72 LEU A O 1
ATOM 542 N N . GLU A 1 73 ? -11.494 0.870 13.409 1.00 86.88 73 GLU A N 1
ATOM 543 C CA . GLU A 1 73 ? -12.682 0.970 14.267 1.00 86.88 73 GLU A CA 1
ATOM 544 C C . GLU A 1 73 ? -12.318 1.102 15.748 1.00 86.88 73 G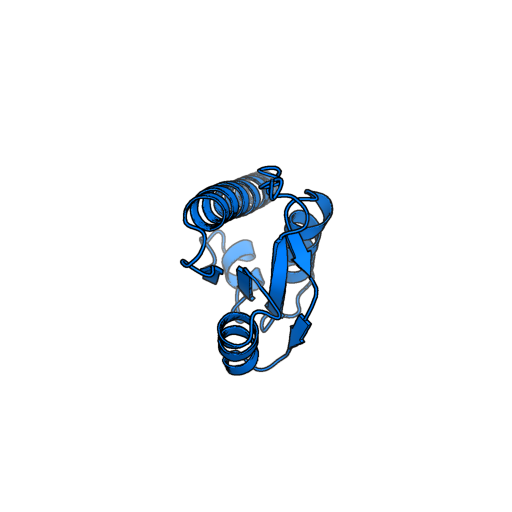LU A C 1
ATOM 546 O O . GLU A 1 73 ? -13.005 1.773 16.516 1.00 86.88 73 GLU A O 1
ATOM 551 N N . ALA A 1 74 ? -11.211 0.487 16.164 1.00 88.19 74 ALA A N 1
ATOM 552 C CA . ALA A 1 74 ? -10.721 0.582 17.530 1.00 88.19 74 ALA A CA 1
ATOM 553 C C . ALA A 1 74 ? -9.899 1.856 17.809 1.00 88.19 74 ALA A C 1
ATOM 555 O O . ALA A 1 74 ? -9.302 1.962 18.884 1.00 88.19 74 ALA A O 1
ATOM 556 N N . GLY A 1 75 ? -9.819 2.794 16.855 1.00 82.50 75 GLY A N 1
ATOM 557 C CA . GLY A 1 75 ? -9.028 4.021 16.971 1.00 82.50 75 GLY A CA 1
ATOM 558 C C . GLY A 1 75 ? -7.517 3.775 17.026 1.00 82.50 75 GLY A C 1
ATOM 559 O O . GLY A 1 75 ? -6.768 4.618 17.524 1.00 82.50 75 GLY A O 1
ATOM 560 N N . ARG A 1 76 ? -7.056 2.607 16.565 1.00 85.69 76 ARG A N 1
ATOM 561 C CA . ARG A 1 76 ? -5.633 2.290 16.412 1.00 85.69 76 ARG A CA 1
ATOM 562 C C . ARG A 1 76 ? -5.152 2.732 15.032 1.00 85.69 76 ARG A C 1
ATOM 564 O O . ARG A 1 76 ? -5.934 2.931 14.110 1.00 85.69 76 ARG A O 1
ATOM 571 N N . SER A 1 77 ? -3.837 2.861 14.888 1.00 80.31 77 SER A N 1
ATOM 572 C CA . SER A 1 77 ? -3.207 3.122 13.593 1.00 80.31 77 SER A CA 1
ATOM 573 C C . SER A 1 77 ? -2.984 1.796 12.860 1.00 80.31 77 SER A C 1
ATOM 575 O O . SER A 1 77 ? -2.061 1.070 13.242 1.00 80.31 77 SER A O 1
ATOM 577 N N . PRO A 1 78 ? -3.784 1.450 11.835 1.00 84.00 78 PRO A N 1
ATOM 578 C CA . PRO A 1 78 ? -3.589 0.212 11.095 1.00 84.00 78 PRO A CA 1
ATOM 579 C C . PRO A 1 78 ? -2.275 0.254 10.306 1.00 84.00 78 PRO A C 1
ATOM 581 O O . PRO A 1 78 ? -1.873 1.293 9.773 1.00 84.00 78 PRO A O 1
ATOM 584 N N . ALA A 1 79 ? -1.609 -0.892 10.196 1.00 83.00 79 ALA A N 1
ATOM 585 C CA . ALA A 1 79 ? -0.417 -1.023 9.370 1.00 83.00 79 ALA A CA 1
ATOM 586 C C . ALA A 1 79 ? -0.801 -1.311 7.912 1.00 83.00 79 ALA A C 1
ATOM 588 O O . ALA A 1 79 ? -1.637 -2.167 7.638 1.00 83.00 79 ALA A O 1
ATOM 589 N N . VAL A 1 80 ? -0.153 -0.629 6.971 1.00 89.38 80 VAL A N 1
ATOM 590 C CA . VAL A 1 80 ? -0.233 -0.909 5.531 1.00 89.38 80 VAL A CA 1
ATOM 591 C C . VAL A 1 80 ? 1.191 -0.922 4.996 1.00 89.38 80 VAL A C 1
ATOM 593 O O . VAL A 1 80 ? 2.003 -0.082 5.389 1.00 89.38 80 VAL A O 1
ATOM 596 N N . GLN A 1 81 ? 1.509 -1.865 4.114 1.00 90.81 81 GLN A N 1
ATOM 597 C CA . GLN A 1 81 ? 2.844 -1.976 3.538 1.00 90.81 81 GLN A CA 1
ATOM 598 C C . GLN A 1 81 ? 2.834 -1.524 2.081 1.00 90.81 81 GLN A C 1
ATOM 600 O O . GLN A 1 81 ? 2.063 -2.028 1.267 1.00 90.81 81 GLN A O 1
ATOM 605 N N . LEU A 1 82 ? 3.728 -0.591 1.756 1.00 91.00 82 LEU A N 1
ATOM 606 C CA . LEU A 1 82 ? 4.032 -0.199 0.388 1.00 91.00 82 LEU A CA 1
ATOM 607 C C . LEU A 1 82 ? 5.465 -0.617 0.061 1.00 91.00 82 LEU A C 1
ATOM 609 O O . LEU A 1 82 ? 6.412 -0.191 0.719 1.00 91.00 82 LEU A O 1
ATOM 613 N N . LEU A 1 83 ? 5.613 -1.420 -0.982 1.00 91.19 83 LEU A N 1
ATOM 614 C CA . LEU A 1 83 ? 6.885 -1.741 -1.611 1.00 91.19 83 LEU A CA 1
ATOM 615 C C . LEU A 1 83 ? 6.990 -0.923 -2.897 1.00 91.19 83 LEU A C 1
ATOM 617 O O . LEU A 1 83 ? 5.997 -0.748 -3.602 1.00 91.19 83 LEU A O 1
ATOM 621 N N . VAL A 1 84 ? 8.175 -0.408 -3.211 1.00 89.12 84 VAL A N 1
ATOM 622 C CA . VAL A 1 84 ? 8.398 0.344 -4.450 1.00 89.12 84 VAL A CA 1
ATOM 623 C C . VAL A 1 84 ? 9.723 -0.076 -5.056 1.00 89.12 84 VAL A C 1
ATOM 625 O O . VAL A 1 84 ? 10.710 -0.217 -4.334 1.00 89.12 84 VAL A O 1
ATOM 628 N N . ASP A 1 85 ? 9.741 -0.261 -6.372 1.00 85.81 85 ASP A N 1
ATOM 629 C CA . ASP A 1 85 ? 10.961 -0.536 -7.114 1.00 85.81 85 ASP A CA 1
ATOM 630 C C . ASP A 1 85 ? 11.931 0.655 -6.991 1.00 85.81 85 ASP A C 1
ATOM 632 O O . ASP A 1 85 ? 11.628 1.797 -7.354 1.00 85.81 85 ASP A O 1
ATOM 636 N N . GLY A 1 86 ? 13.113 0.374 -6.441 1.00 81.38 86 GLY A N 1
ATOM 637 C CA . GLY A 1 86 ? 14.168 1.350 -6.191 1.00 81.38 86 GLY A CA 1
ATOM 638 C C . GLY A 1 86 ? 14.997 1.723 -7.422 1.00 81.38 86 GLY A C 1
ATOM 639 O O . GLY A 1 86 ? 15.806 2.649 -7.325 1.00 81.38 86 GLY A O 1
ATOM 640 N N . THR A 1 87 ? 14.814 1.055 -8.568 1.00 82.19 87 THR A N 1
ATOM 641 C CA . THR A 1 87 ? 15.553 1.353 -9.811 1.00 82.19 87 THR A CA 1
ATOM 642 C C . THR A 1 87 ? 15.339 2.792 -10.289 1.00 82.19 87 THR A C 1
ATOM 644 O O . THR A 1 87 ? 16.256 3.409 -10.835 1.00 82.19 87 THR A O 1
ATOM 647 N N . ASN A 1 88 ? 14.159 3.365 -10.026 1.00 79.06 88 ASN A N 1
ATOM 648 C CA . ASN A 1 88 ? 13.856 4.774 -10.247 1.00 79.06 88 ASN A CA 1
ATOM 649 C C . ASN A 1 88 ? 13.583 5.486 -8.915 1.00 79.06 88 ASN A C 1
ATOM 651 O O . ASN A 1 88 ? 12.444 5.586 -8.454 1.00 79.06 88 ASN A O 1
ATOM 655 N N . SER A 1 89 ? 14.637 6.042 -8.312 1.00 80.44 89 SER A N 1
ATOM 656 C CA . SER A 1 89 ? 14.558 6.710 -7.005 1.00 80.44 89 SER A CA 1
ATOM 657 C C . SER A 1 89 ? 13.594 7.903 -6.978 1.00 80.44 89 SER A C 1
ATOM 659 O O . SER A 1 89 ? 13.005 8.189 -5.934 1.00 80.44 89 SER A O 1
ATOM 661 N N . ASN A 1 90 ? 13.397 8.588 -8.111 1.00 81.00 90 ASN A N 1
ATOM 662 C CA . ASN A 1 90 ? 12.439 9.690 -8.203 1.00 81.00 90 ASN A CA 1
ATOM 663 C C . ASN A 1 90 ? 10.999 9.168 -8.094 1.00 81.00 90 ASN A C 1
ATOM 665 O O . ASN A 1 90 ? 10.231 9.645 -7.261 1.00 81.00 90 ASN A O 1
ATOM 669 N N . THR A 1 91 ? 10.652 8.135 -8.868 1.00 80.31 91 THR A N 1
ATOM 670 C CA . THR A 1 91 ? 9.339 7.477 -8.781 1.00 80.31 91 THR A CA 1
ATOM 671 C C . THR A 1 91 ? 9.101 6.883 -7.396 1.00 80.31 91 THR A C 1
ATOM 673 O O . THR A 1 91 ? 8.022 7.078 -6.843 1.00 80.31 91 THR A O 1
ATOM 676 N N . ALA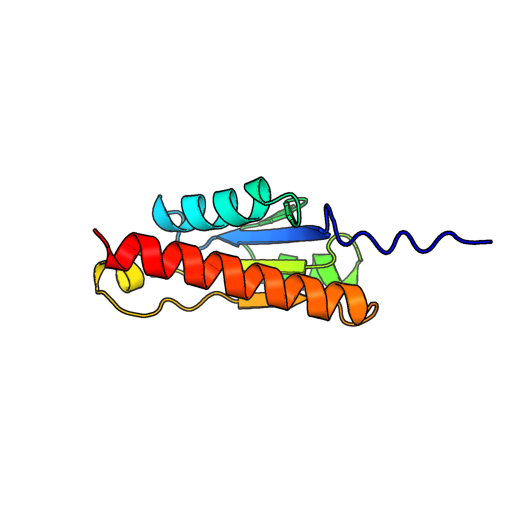 A 1 92 ? 10.113 6.243 -6.802 1.00 83.31 92 ALA A N 1
ATOM 677 C CA . ALA A 1 92 ? 10.016 5.676 -5.461 1.00 83.31 92 ALA A CA 1
ATOM 678 C C . ALA A 1 92 ? 9.714 6.728 -4.385 1.00 83.31 92 ALA A C 1
ATOM 680 O O . ALA A 1 92 ? 8.799 6.546 -3.582 1.00 83.31 92 ALA A O 1
ATOM 681 N N . THR A 1 93 ? 10.433 7.851 -4.407 1.00 85.00 93 THR A N 1
ATOM 682 C CA . THR A 1 93 ? 10.243 8.949 -3.445 1.00 85.00 93 THR A CA 1
ATOM 683 C C . THR A 1 93 ? 8.856 9.575 -3.581 1.00 85.00 93 THR A C 1
ATOM 685 O O . THR A 1 93 ? 8.164 9.800 -2.587 1.00 85.00 93 THR A O 1
ATOM 688 N N . VAL A 1 94 ? 8.423 9.825 -4.819 1.00 84.00 94 VAL A N 1
ATOM 689 C CA . VAL A 1 94 ? 7.118 10.435 -5.093 1.00 84.00 94 VAL A CA 1
ATOM 690 C C . VAL A 1 94 ? 5.975 9.494 -4.702 1.00 84.00 94 VAL A C 1
ATOM 692 O O . VAL A 1 94 ? 5.040 9.922 -4.026 1.00 84.00 94 VAL A O 1
ATOM 695 N N . ALA A 1 95 ? 6.064 8.207 -5.050 1.00 84.75 95 ALA A N 1
ATOM 696 C CA . ALA A 1 95 ? 5.072 7.202 -4.672 1.00 84.75 95 ALA A CA 1
ATOM 697 C C . ALA A 1 95 ? 4.935 7.076 -3.146 1.00 84.75 95 ALA A C 1
ATOM 699 O O . ALA A 1 95 ? 3.819 7.098 -2.630 1.00 84.75 95 ALA A O 1
ATOM 700 N N . GLN A 1 96 ? 6.049 7.019 -2.409 1.00 86.06 96 GLN A N 1
ATOM 701 C CA . GLN A 1 96 ? 6.020 6.981 -0.943 1.00 86.06 96 GLN A CA 1
ATOM 702 C C . GLN A 1 96 ? 5.345 8.224 -0.345 1.00 86.06 96 GLN A C 1
ATOM 704 O O . GLN A 1 96 ? 4.504 8.095 0.544 1.00 86.06 96 GLN A O 1
ATOM 709 N N . GLY A 1 97 ? 5.660 9.418 -0.859 1.00 86.50 97 GLY A N 1
ATOM 710 C CA . GLY A 1 97 ? 5.049 10.667 -0.397 1.00 86.50 97 GLY A CA 1
ATOM 711 C C . GLY A 1 97 ? 3.531 10.703 -0.603 1.00 86.50 97 GLY A C 1
ATOM 712 O O . GLY A 1 97 ? 2.791 11.064 0.314 1.00 86.50 97 GLY A O 1
ATOM 713 N N . TYR A 1 98 ? 3.049 10.283 -1.777 1.00 85.75 98 TYR A N 1
ATOM 714 C CA . TYR A 1 98 ? 1.610 10.224 -2.049 1.00 85.75 98 TYR A CA 1
ATOM 715 C C . TYR A 1 98 ? 0.898 9.155 -1.227 1.00 85.75 98 TYR A C 1
ATOM 717 O O . TYR A 1 98 ? -0.166 9.431 -0.681 1.00 85.75 98 TYR A O 1
ATOM 725 N N . ALA A 1 99 ? 1.487 7.968 -1.089 1.00 85.50 99 ALA A N 1
ATOM 726 C CA . ALA A 1 99 ? 0.922 6.911 -0.262 1.00 85.50 99 ALA A CA 1
ATOM 727 C C . ALA A 1 99 ? 0.772 7.349 1.201 1.00 85.50 99 ALA A C 1
ATOM 729 O O . ALA A 1 99 ? -0.297 7.181 1.785 1.00 85.50 99 ALA A O 1
ATOM 730 N N . ALA A 1 100 ? 1.805 7.979 1.771 1.00 86.12 100 ALA A N 1
ATOM 731 C CA . ALA A 1 100 ? 1.742 8.517 3.125 1.00 86.12 100 ALA A CA 1
ATOM 732 C C . ALA A 1 100 ? 0.634 9.571 3.256 1.00 86.12 100 ALA A C 1
ATOM 734 O O . ALA A 1 100 ? -0.142 9.528 4.208 1.00 86.12 100 ALA A O 1
ATOM 735 N N . LYS A 1 101 ? 0.509 10.477 2.278 1.00 86.81 101 LYS A N 1
ATOM 736 C CA . LYS A 1 101 ? -0.552 11.488 2.261 1.00 86.81 101 LYS A CA 1
ATOM 737 C C . LYS A 1 101 ? -1.951 10.862 2.238 1.00 86.81 101 LYS A C 1
ATOM 739 O O . LYS A 1 101 ? -2.781 11.250 3.052 1.00 86.81 101 LYS A O 1
ATOM 744 N N . ILE A 1 102 ? -2.194 9.883 1.366 1.00 85.44 102 ILE A N 1
ATOM 745 C CA . ILE A 1 102 ? -3.495 9.201 1.255 1.00 85.44 102 ILE A CA 1
ATOM 746 C C . ILE A 1 102 ? -3.864 8.514 2.574 1.00 85.44 102 ILE A C 1
ATOM 748 O O . ILE A 1 102 ? -4.988 8.650 3.051 1.00 85.44 102 ILE A O 1
ATOM 752 N N . VAL A 1 103 ? -2.907 7.816 3.196 1.00 82.81 103 VAL A N 1
ATOM 753 C CA . VAL A 1 103 ? -3.123 7.155 4.491 1.00 82.81 103 VAL A CA 1
ATOM 754 C C . VAL A 1 103 ? -3.445 8.175 5.588 1.00 82.81 103 VAL A C 1
ATOM 756 O O . VAL A 1 103 ? -4.354 7.943 6.382 1.00 82.81 103 VAL A O 1
ATOM 759 N N . GLN A 1 104 ? -2.748 9.314 5.624 1.00 83.00 104 GLN A N 1
ATOM 760 C CA . GLN A 1 104 ? -3.023 10.381 6.594 1.00 83.00 104 GLN A CA 1
ATOM 761 C C . GLN A 1 104 ? -4.402 11.023 6.383 1.00 83.00 104 GLN A C 1
ATOM 763 O O . GLN A 1 104 ? -5.126 11.230 7.352 1.00 83.00 104 GLN A O 1
ATOM 768 N N . GLU A 1 105 ? -4.791 11.305 5.137 1.00 83.94 105 GLU A N 1
ATOM 769 C CA . GLU A 1 105 ? -6.104 11.881 4.811 1.00 83.94 105 GLU A CA 1
ATOM 770 C C . GLU A 1 105 ? -7.252 10.930 5.177 1.00 83.94 105 GLU A C 1
ATOM 772 O O . GLU A 1 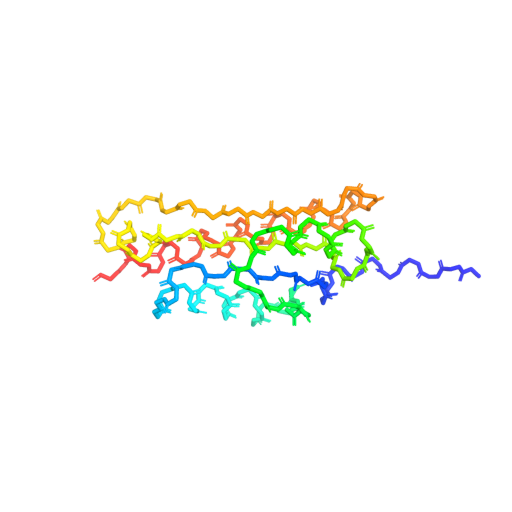105 ? -8.269 11.364 5.723 1.00 83.94 105 GLU A O 1
ATOM 777 N N . LEU A 1 106 ? -7.086 9.627 4.925 1.00 78.56 106 LEU A N 1
ATOM 778 C CA . LEU A 1 106 ? -8.082 8.627 5.302 1.00 78.56 106 LEU A CA 1
ATOM 779 C C . LEU A 1 106 ? -8.164 8.459 6.825 1.00 78.56 106 LEU A C 1
ATOM 781 O O . LEU A 1 106 ? -9.262 8.427 7.375 1.00 78.56 106 LEU A O 1
ATOM 785 N N . GLY A 1 107 ? -7.018 8.424 7.512 1.00 76.00 107 GLY A N 1
ATOM 786 C CA . GLY A 1 107 ? -6.967 8.375 8.974 1.00 76.00 107 GLY A CA 1
ATOM 787 C C . GLY A 1 107 ? -7.643 9.585 9.629 1.00 76.00 107 GLY A C 1
ATOM 788 O O . GLY A 1 107 ? -8.421 9.416 10.565 1.00 76.00 107 GLY A O 1
ATOM 789 N N . ALA A 1 108 ? -7.420 10.793 9.099 1.00 77.38 108 ALA A N 1
ATOM 790 C CA . ALA A 1 108 ? -8.069 12.013 9.581 1.00 77.38 108 ALA A CA 1
ATOM 791 C C . ALA A 1 108 ? -9.595 11.969 9.395 1.00 77.38 108 ALA A C 1
ATOM 793 O O . ALA A 1 108 ? -10.334 12.241 10.336 1.00 77.38 108 ALA A O 1
ATOM 794 N N . ARG A 1 109 ? -10.076 11.537 8.220 1.00 77.56 109 ARG A N 1
ATOM 795 C CA . ARG A 1 109 ? -11.517 11.375 7.952 1.00 77.56 109 ARG A CA 1
ATOM 796 C C . ARG A 1 109 ? -12.211 10.411 8.912 1.00 77.56 109 ARG A C 1
ATOM 798 O O . ARG A 1 109 ? -13.390 10.591 9.201 1.00 77.56 109 ARG A O 1
ATOM 805 N N . ILE A 1 110 ? -11.521 9.355 9.331 1.00 73.25 110 ILE A N 1
ATOM 806 C CA . ILE A 1 110 ? -12.075 8.357 10.252 1.00 73.25 110 ILE A CA 1
ATOM 807 C C . ILE A 1 110 ? -12.102 8.907 11.679 1.00 73.25 110 ILE A C 1
ATOM 809 O O . ILE A 1 110 ? -13.085 8.698 12.376 1.00 73.25 110 ILE A O 1
ATOM 813 N N . ALA A 1 111 ? -11.083 9.667 12.090 1.00 70.44 111 ALA A N 1
ATOM 814 C CA . ALA A 1 111 ? -11.048 10.311 13.405 1.00 70.44 111 ALA A CA 1
ATOM 815 C C . ALA A 1 111 ? -12.119 11.407 13.595 1.00 70.44 111 ALA A C 1
ATOM 817 O O . ALA A 1 111 ? -12.436 11.764 14.726 1.00 70.44 111 ALA A O 1
ATOM 818 N N . GLU A 1 112 ? -12.651 11.959 12.502 1.00 67.94 112 GLU A N 1
ATOM 819 C CA . GLU A 1 112 ? -13.718 12.971 12.503 1.00 67.94 112 GLU A CA 1
ATOM 820 C C . GLU A 1 112 ? -15.144 12.383 12.544 1.00 67.94 112 GLU A C 1
ATOM 822 O O . GLU A 1 112 ? -16.109 13.149 12.616 1.00 67.94 112 GLU A O 1
ATOM 827 N N . ARG A 1 113 ? -15.295 11.052 12.472 1.00 60.59 113 ARG A N 1
ATOM 828 C CA . ARG A 1 113 ? -16.584 10.344 12.579 1.00 60.59 113 ARG A CA 1
ATOM 829 C C . ARG A 1 113 ? -16.921 9.978 14.020 1.00 60.59 113 ARG A C 1
ATOM 831 O O . ARG A 1 113 ? -18.129 10.052 14.341 1.00 60.59 113 ARG A O 1
#

Foldseek 3Di:
DDPPPLPQFAFAEEEAEAQPDPLSVVLVCLQVVVRNYDHQHYDNDPVVRVVCCVVVVGQKYKYQHHCQVVCLVVLHQGDIDMDGNCPDVSSVVVSVVVSVVSSVVSSVVSVVD

Secondary structure (DSSP, 8-state):
---------SEEEEEEESS-SHHHHHHHHHHHHTSSEEEEEEES-HHHHHHHHHTTS-SEEEEE-TTHHHHHHTT-----EEEE-TTSHHHHHHHHHHHHHHHHHHHHHHHT-

Radius of gyration: 14.32 Å; chains: 1; bounding box: 33×27×44 Å

Sequence (113 aa):
GYAVNTDVRNVATALVDHDRTVESRELVDAFTASGYFRVVLRSDDPADLGRALDHGEAVAALQIPSGYAADLEAGRSPAVQLLVDGTNSNTATVAQGYAAKIVQELGARIAER